Protein AF-A0A971YC93-F1 (afdb_monomer)

Structure (mmCIF, N/CA/C/O backbone):
data_AF-A0A971YC93-F1
#
_entry.id   AF-A0A971YC93-F1
#
loop_
_atom_site.group_PDB
_atom_site.id
_atom_site.type_symbol
_atom_site.label_atom_id
_atom_site.label_alt_id
_atom_site.label_comp_id
_atom_site.label_asym_id
_atom_site.label_entity_id
_atom_site.label_seq_id
_atom_site.pdbx_PDB_ins_code
_atom_site.Cartn_x
_atom_site.Cartn_y
_atom_site.Cartn_z
_atom_site.occupancy
_atom_site.B_iso_or_equiv
_atom_site.auth_seq_id
_atom_site.auth_comp_id
_atom_site.auth_asym_id
_atom_site.auth_atom_id
_atom_site.pdbx_PDB_model_num
ATOM 1 N N . MET A 1 1 ? 23.659 12.198 -10.833 1.00 63.03 1 MET A N 1
ATOM 2 C CA . MET A 1 1 ? 22.897 13.446 -10.732 1.00 63.03 1 MET A CA 1
ATOM 3 C C . MET A 1 1 ? 23.448 14.436 -11.741 1.00 63.03 1 MET A C 1
ATOM 5 O O . MET A 1 1 ? 24.586 14.872 -11.597 1.00 63.03 1 MET A O 1
ATOM 9 N N . LEU A 1 2 ? 22.705 14.685 -12.816 1.00 71.25 2 LEU A N 1
ATOM 10 C CA . LEU A 1 2 ? 22.890 15.793 -13.747 1.00 71.25 2 LEU A CA 1
ATOM 11 C C . LEU A 1 2 ? 22.783 17.127 -12.996 1.00 71.25 2 LEU A C 1
ATOM 13 O O . LEU A 1 2 ? 22.247 17.230 -11.896 1.00 71.25 2 LEU A O 1
ATOM 17 N N . HIS A 1 3 ? 23.350 18.175 -13.569 1.00 68.88 3 HIS 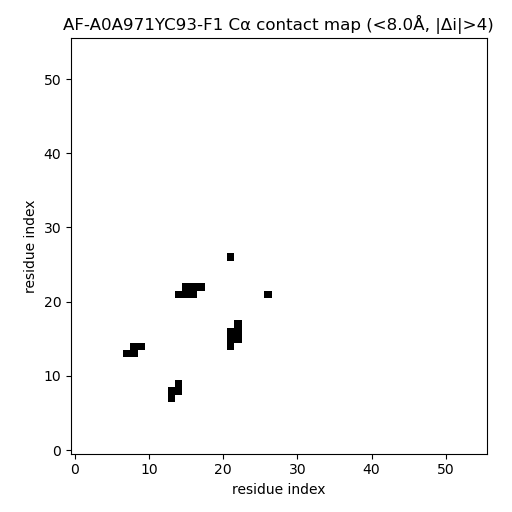A N 1
ATOM 18 C CA . HIS A 1 3 ? 23.299 19.487 -12.945 1.00 68.88 3 HIS A CA 1
ATOM 19 C C . 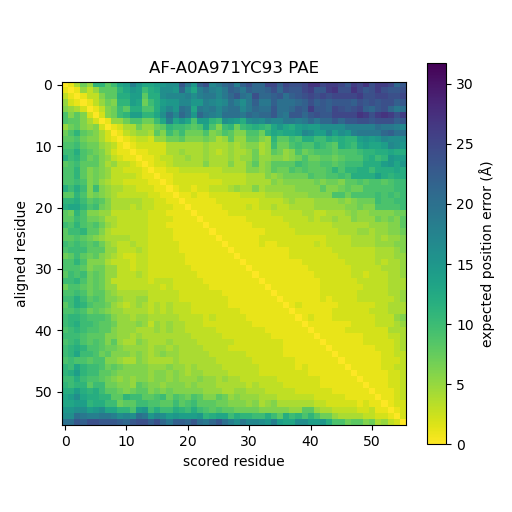HIS A 1 3 ? 21.863 20.040 -13.018 1.00 68.88 3 HIS A C 1
ATOM 21 O O . HIS A 1 3 ? 21.325 20.181 -14.113 1.00 68.88 3 HIS A O 1
ATOM 27 N N . GLY A 1 4 ? 21.250 20.341 -11.867 1.00 73.75 4 GLY A N 1
ATOM 28 C CA . GLY A 1 4 ? 19.903 20.924 -11.775 1.00 73.75 4 GLY A CA 1
ATOM 29 C C . GLY A 1 4 ? 18.771 19.969 -11.378 1.00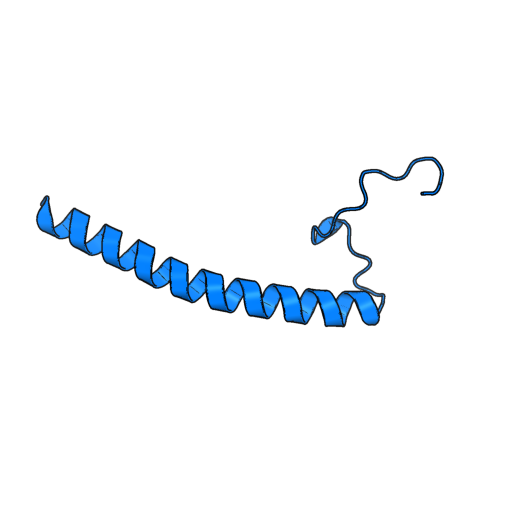 73.75 4 GLY A C 1
ATOM 30 O O . GLY A 1 4 ? 17.633 20.416 -11.269 1.00 73.75 4 GLY A O 1
ATOM 31 N N . GLU A 1 5 ? 19.044 18.686 -11.126 1.00 71.94 5 GLU A N 1
ATOM 32 C CA . GLU A 1 5 ? 18.029 17.779 -10.566 1.00 71.94 5 GLU A CA 1
ATOM 33 C C . GLU A 1 5 ? 17.820 18.024 -9.063 1.00 71.94 5 GLU A C 1
ATOM 35 O O . GLU A 1 5 ? 18.768 18.187 -8.290 1.00 71.94 5 GLU A O 1
ATOM 40 N N . THR A 1 6 ? 16.551 18.058 -8.652 1.00 71.06 6 THR A N 1
ATOM 41 C CA . THR A 1 6 ? 1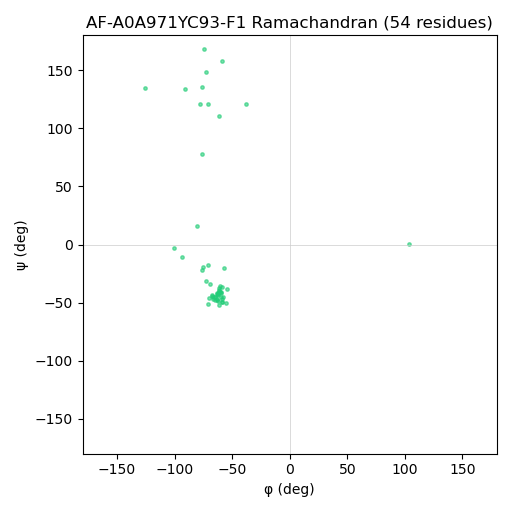6.136 18.009 -7.247 1.00 71.06 6 THR A CA 1
ATOM 42 C C . THR A 1 6 ? 16.286 16.588 -6.692 1.00 71.06 6 THR A C 1
ATOM 44 O O . THR A 1 6 ? 16.512 15.643 -7.444 1.00 71.06 6 THR A O 1
ATOM 47 N N . VAL A 1 7 ? 16.180 16.441 -5.363 1.00 67.62 7 VAL A N 1
ATOM 48 C CA . VAL A 1 7 ? 16.282 15.164 -4.627 1.00 67.62 7 VAL A CA 1
ATOM 49 C C . VAL A 1 7 ? 15.626 14.014 -5.400 1.00 67.62 7 VAL A C 1
ATOM 51 O O . VAL A 1 7 ? 14.432 14.059 -5.678 1.00 67.62 7 VAL A O 1
ATOM 54 N N . GLN A 1 8 ? 16.409 12.978 -5.720 1.00 72.06 8 GLN A N 1
ATOM 55 C CA . GLN A 1 8 ? 15.894 11.726 -6.276 1.00 72.06 8 GLN A CA 1
ATOM 56 C C . GLN A 1 8 ? 14.945 11.106 -5.247 1.00 72.06 8 GLN A C 1
ATOM 58 O O . GLN A 1 8 ? 15.361 10.710 -4.157 1.00 72.06 8 GLN A O 1
ATOM 63 N N . SER A 1 9 ? 13.660 11.098 -5.581 1.00 75.38 9 SER A N 1
ATOM 64 C CA . SER A 1 9 ? 12.568 10.823 -4.659 1.00 75.38 9 SER A CA 1
ATOM 65 C C . SER A 1 9 ? 11.707 9.691 -5.223 1.00 75.38 9 SER A C 1
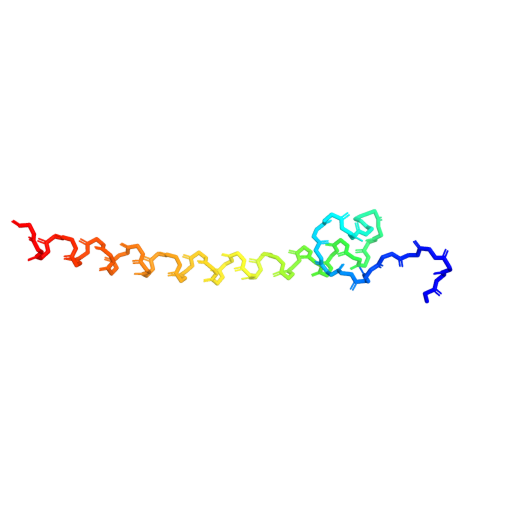ATOM 67 O O . SER A 1 9 ? 11.379 9.708 -6.407 1.00 75.38 9 SER A O 1
ATOM 69 N N . PRO A 1 10 ? 11.317 8.699 -4.401 1.00 77.06 10 PRO A N 1
ATOM 70 C CA . PRO A 1 10 ? 10.398 7.640 -4.811 1.00 77.06 10 PRO A CA 1
ATOM 71 C C . PRO A 1 10 ? 8.931 8.095 -4.752 1.00 77.06 10 PRO A C 1
ATOM 73 O O . PRO A 1 10 ? 8.030 7.253 -4.691 1.00 77.06 10 PRO A O 1
ATOM 76 N N . LEU A 1 11 ? 8.675 9.406 -4.668 1.00 84.12 11 LEU A N 1
ATOM 77 C CA .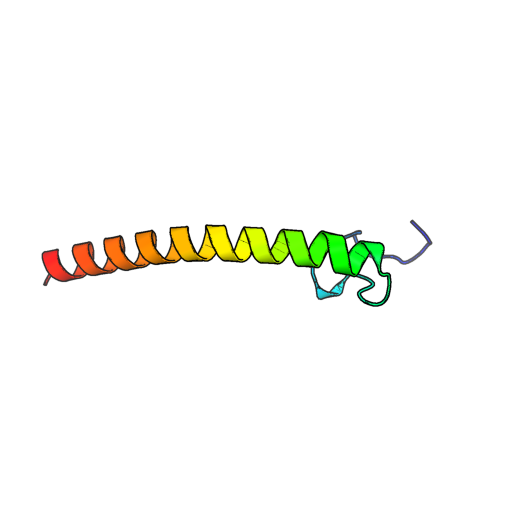 LEU A 1 11 ? 7.321 9.935 -4.646 1.00 84.12 11 LEU A CA 1
ATOM 78 C C . LEU A 1 11 ? 6.691 9.825 -6.039 1.00 84.12 11 LEU A C 1
ATOM 80 O O . LEU A 1 11 ? 7.386 9.967 -7.046 1.00 84.12 11 LEU A O 1
ATOM 84 N N . PRO A 1 12 ? 5.364 9.632 -6.115 1.00 81.88 12 PRO A N 1
ATOM 85 C CA . PRO A 1 12 ? 4.689 9.414 -7.385 1.00 81.88 12 PRO A CA 1
ATOM 86 C C . PRO A 1 12 ? 4.943 10.500 -8.433 1.00 81.88 12 PRO A C 1
ATOM 88 O O . PRO A 1 12 ? 5.091 10.185 -9.604 1.00 81.88 12 PRO A O 1
ATOM 91 N N . GLN A 1 13 ? 5.016 11.772 -8.046 1.00 84.88 13 GLN A N 1
ATOM 92 C CA . GLN A 1 13 ? 5.219 12.870 -8.999 1.00 84.88 13 GLN A CA 1
ATOM 93 C C . GLN A 1 13 ? 6.624 12.923 -9.619 1.00 84.88 13 GLN A C 1
ATOM 95 O O . GLN A 1 13 ? 6.797 13.560 -10.654 1.00 84.88 13 GLN A O 1
ATOM 100 N N . ASP A 1 14 ? 7.601 12.252 -9.008 1.00 83.50 14 ASP A N 1
ATOM 101 C CA . ASP A 1 14 ? 9.008 12.293 -9.420 1.00 83.50 14 ASP A CA 1
ATOM 102 C C . ASP A 1 14 ? 9.408 11.054 -10.247 1.00 83.50 14 ASP A C 1
ATOM 104 O O . ASP A 1 14 ? 10.541 10.951 -10.718 1.00 83.50 14 ASP A O 1
ATOM 108 N N . LEU A 1 15 ? 8.482 10.103 -10.433 1.00 85.38 15 LEU A N 1
ATOM 109 C CA . LEU A 1 15 ? 8.740 8.826 -11.091 1.00 85.38 15 LEU A CA 1
ATOM 110 C C . LEU A 1 15 ? 8.473 8.880 -12.604 1.00 85.38 15 LEU A C 1
ATOM 112 O O . LEU A 1 15 ? 7.404 9.327 -13.034 1.00 85.38 15 LEU A O 1
ATOM 116 N N . PRO A 1 16 ? 9.390 8.356 -13.439 1.00 88.50 16 PRO A N 1
ATOM 117 C CA . PRO A 1 16 ? 9.186 8.250 -14.875 1.00 88.50 16 PRO A CA 1
ATOM 118 C C . PRO A 1 16 ? 8.238 7.087 -15.199 1.00 88.50 16 PRO A C 1
ATOM 120 O O . PRO A 1 16 ? 8.653 6.015 -15.631 1.00 88.50 16 PRO A O 1
ATOM 123 N N . TRP A 1 17 ? 6.935 7.295 -15.000 1.00 85.38 17 TRP 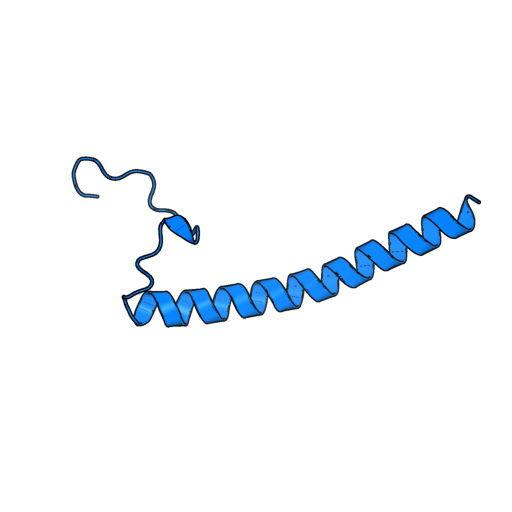A N 1
ATOM 124 C CA . TRP A 1 17 ? 5.883 6.274 -15.151 1.00 85.38 17 TRP A CA 1
ATOM 125 C C . TRP A 1 17 ? 5.807 5.607 -16.526 1.00 85.38 17 TRP A C 1
ATOM 127 O O . TRP A 1 17 ? 5.235 4.530 -16.659 1.00 85.38 17 TRP A O 1
ATOM 137 N N . TRP A 1 18 ? 6.365 6.241 -17.556 1.00 88.88 18 TRP A N 1
ATOM 138 C CA . TRP A 1 18 ? 6.453 5.660 -18.894 1.00 88.88 18 TRP A CA 1
ATOM 139 C C . TRP A 1 18 ? 7.543 4.586 -19.005 1.00 88.88 18 TRP A C 1
ATOM 141 O O . TRP A 1 18 ? 7.511 3.791 -19.944 1.00 88.88 18 TRP A O 1
ATOM 151 N N . GLN A 1 19 ? 8.514 4.558 -18.086 1.00 93.62 19 GLN A N 1
ATOM 152 C CA . GLN A 1 19 ? 9.545 3.527 -18.048 1.00 93.62 19 GLN A CA 1
ATOM 153 C C . GLN A 1 19 ? 8.962 2.241 -17.434 1.00 93.62 19 GLN A C 1
ATOM 155 O O . GLN A 1 19 ? 8.499 2.271 -16.288 1.00 93.62 19 GLN A O 1
ATOM 160 N N . PRO A 1 20 ? 8.964 1.105 -18.163 1.00 94.31 20 PRO A N 1
ATOM 161 C CA . PRO A 1 20 ? 8.285 -0.116 -17.721 1.00 94.31 20 PRO A CA 1
ATOM 162 C C . PRO A 1 20 ? 8.777 -0.659 -16.375 1.00 94.31 20 PRO A C 1
ATOM 164 O O . PRO A 1 20 ? 7.985 -1.148 -15.574 1.00 94.31 20 PRO A O 1
ATOM 167 N N . ASP A 1 21 ? 10.075 -0.557 -16.111 1.00 93.56 21 ASP A N 1
ATOM 168 C CA . ASP A 1 21 ? 10.709 -0.989 -14.868 1.00 93.56 21 ASP A CA 1
ATOM 169 C C . ASP A 1 21 ? 10.191 -0.203 -13.653 1.00 93.56 21 ASP A C 1
ATOM 171 O O . ASP A 1 21 ? 9.840 -0.803 -12.634 1.00 93.56 21 ASP A O 1
ATOM 175 N N . HIS A 1 22 ? 10.035 1.116 -13.791 1.00 90.50 22 HIS A N 1
ATOM 176 C CA . HIS A 1 22 ? 9.478 1.967 -12.742 1.00 90.50 22 HIS A CA 1
ATOM 177 C C . HIS A 1 22 ? 7.982 1.694 -12.552 1.00 90.50 22 HIS A C 1
ATOM 179 O O . HIS A 1 22 ? 7.530 1.503 -11.422 1.00 90.50 22 HIS A O 1
ATOM 185 N N . ALA A 1 23 ? 7.219 1.605 -13.644 1.00 92.12 23 ALA A N 1
ATOM 186 C CA . ALA A 1 23 ? 5.782 1.350 -13.586 1.00 92.12 23 ALA A CA 1
ATOM 187 C C . ALA A 1 23 ? 5.450 0.032 -12.864 1.00 92.12 23 ALA A C 1
ATOM 189 O O . ALA A 1 23 ? 4.568 0.002 -12.003 1.00 92.12 23 ALA A O 1
ATOM 190 N N . ILE A 1 24 ? 6.176 -1.047 -13.176 1.00 94.94 24 ILE A N 1
ATOM 191 C CA . ILE A 1 24 ? 5.941 -2.365 -12.574 1.00 94.94 24 ILE A CA 1
ATOM 192 C C . ILE A 1 24 ? 6.382 -2.373 -11.109 1.00 94.94 24 ILE A C 1
ATOM 194 O O . ILE A 1 24 ? 5.598 -2.763 -10.241 1.00 94.94 24 ILE A O 1
ATOM 198 N N . PHE A 1 25 ? 7.610 -1.934 -10.815 1.00 93.62 25 PHE A N 1
ATOM 199 C CA . PHE A 1 25 ? 8.140 -1.983 -9.453 1.00 93.62 25 PHE A CA 1
ATOM 200 C C . PHE A 1 25 ? 7.297 -1.140 -8.487 1.00 93.62 25 PHE A C 1
ATOM 202 O O . PHE A 1 25 ? 6.828 -1.648 -7.465 1.00 93.62 25 PHE A O 1
ATOM 209 N N . PHE A 1 26 ? 7.050 0.128 -8.829 1.00 93.56 26 PHE A N 1
ATOM 210 C CA . PHE A 1 26 ? 6.295 1.030 -7.961 1.00 93.56 26 PHE A CA 1
ATOM 211 C C . PHE A 1 26 ? 4.802 0.706 -7.935 1.00 93.56 26 PHE A C 1
ATOM 213 O O . PHE A 1 26 ? 4.180 0.844 -6.884 1.00 93.56 26 PHE A O 1
ATOM 220 N N . GLY A 1 27 ? 4.233 0.191 -9.029 1.00 93.00 27 GLY A N 1
ATOM 221 C CA . GLY A 1 27 ? 2.855 -0.298 -9.042 1.00 93.00 27 GLY A CA 1
ATOM 222 C C . GLY A 1 27 ? 2.629 -1.420 -8.025 1.00 93.00 27 GLY A C 1
ATOM 223 O O . GLY A 1 27 ? 1.713 -1.340 -7.203 1.00 93.00 27 GLY A O 1
ATOM 224 N N . VAL A 1 28 ? 3.502 -2.433 -8.017 1.00 96.62 28 VAL A N 1
ATOM 225 C CA . VAL A 1 28 ? 3.427 -3.533 -7.041 1.00 96.62 28 VAL A CA 1
ATOM 226 C C . VAL A 1 28 ? 3.684 -3.026 -5.622 1.00 96.62 28 VAL A C 1
ATOM 228 O O . VAL A 1 28 ? 2.921 -3.355 -4.711 1.00 96.62 28 VAL A O 1
ATOM 231 N N . LEU A 1 29 ? 4.711 -2.191 -5.427 1.00 94.44 29 LEU A N 1
ATOM 232 C CA . LEU A 1 29 ? 5.023 -1.605 -4.122 1.00 94.44 29 LEU A CA 1
ATOM 233 C C . LEU A 1 29 ? 3.813 -0.866 -3.537 1.00 94.44 29 LEU A C 1
ATOM 235 O O . LEU A 1 29 ? 3.427 -1.110 -2.394 1.00 94.44 29 LEU A O 1
ATOM 239 N N . TYR A 1 30 ? 3.186 0.011 -4.318 1.00 93.31 30 TYR A N 1
ATOM 240 C CA . TYR A 1 30 ? 2.050 0.802 -3.856 1.00 93.31 30 TYR A CA 1
ATOM 241 C C . TYR A 1 30 ? 0.804 -0.052 -3.617 1.00 93.31 30 TYR A C 1
ATOM 243 O O . TYR A 1 30 ? 0.083 0.204 -2.653 1.00 93.31 30 TYR A O 1
ATOM 251 N N . ALA A 1 31 ? 0.577 -1.106 -4.406 1.00 97.50 31 ALA A N 1
ATOM 252 C CA . ALA A 1 31 ? -0.504 -2.057 -4.150 1.00 97.50 31 ALA A CA 1
ATOM 253 C C . ALA A 1 31 ? -0.328 -2.785 -2.803 1.00 97.50 31 ALA A C 1
ATOM 255 O O . ALA A 1 31 ? -1.287 -2.932 -2.038 1.00 97.50 31 ALA A O 1
ATOM 256 N N . VAL A 1 32 ? 0.901 -3.193 -2.471 1.00 98.19 32 VAL A N 1
ATOM 257 C CA . VAL A 1 32 ? 1.217 -3.818 -1.177 1.00 98.19 32 VAL A CA 1
ATOM 258 C C . VAL A 1 32 ? 1.038 -2.822 -0.031 1.00 98.19 32 VAL A C 1
ATOM 260 O O . VAL A 1 32 ? 0.377 -3.144 0.959 1.00 98.19 32 VAL A O 1
ATOM 263 N N . LEU A 1 33 ? 1.559 -1.600 -0.170 1.00 97.25 33 LEU A N 1
ATOM 264 C CA . LEU A 1 33 ? 1.399 -0.552 0.843 1.00 97.25 33 LEU A CA 1
ATOM 265 C C . LEU A 1 33 ? -0.073 -0.203 1.076 1.00 97.25 33 LEU A C 1
ATOM 267 O O . LEU A 1 33 ? -0.489 -0.069 2.224 1.00 97.25 33 LEU A O 1
ATOM 271 N N . PHE A 1 34 ? -0.875 -0.119 0.014 1.00 97.50 34 PHE A N 1
ATOM 272 C CA . PHE A 1 34 ? -2.315 0.094 0.123 1.00 97.50 34 PHE A CA 1
ATOM 273 C C . PHE A 1 34 ? -3.010 -1.068 0.843 1.00 97.50 34 PHE A C 1
ATOM 275 O O . PHE A 1 34 ? -3.855 -0.848 1.710 1.00 97.50 34 PHE A O 1
ATOM 282 N N . SER A 1 35 ? -2.619 -2.307 0.544 1.00 98.44 35 SER A N 1
ATOM 283 C CA . SER A 1 35 ? -3.186 -3.498 1.186 1.00 98.44 35 SER A CA 1
ATOM 284 C C . SER A 1 35 ? -2.916 -3.500 2.692 1.00 98.44 35 SER A C 1
ATOM 286 O O . SER A 1 35 ? -3.843 -3.629 3.490 1.00 98.44 35 SER A O 1
ATOM 288 N N . ILE A 1 36 ? -1.667 -3.263 3.097 1.00 98.31 36 ILE A N 1
ATOM 289 C CA . ILE A 1 36 ? -1.288 -3.197 4.515 1.00 98.31 36 ILE A CA 1
ATOM 290 C C . ILE A 1 36 ? -1.933 -1.980 5.192 1.00 98.31 36 ILE A C 1
ATOM 292 O O . ILE A 1 36 ? -2.502 -2.102 6.277 1.00 98.31 36 ILE A O 1
ATOM 296 N N . GLY A 1 37 ? -1.886 -0.817 4.540 1.00 98.31 37 GLY A N 1
ATOM 297 C CA . GLY A 1 37 ? -2.462 0.426 5.044 1.00 98.31 37 GLY A CA 1
ATOM 298 C C . GLY A 1 37 ? -3.975 0.344 5.237 1.00 98.31 37 GLY A C 1
ATOM 299 O O . GLY A 1 37 ? -4.483 0.848 6.234 1.00 98.31 37 GLY A O 1
ATOM 300 N N . SER A 1 38 ? -4.695 -0.345 4.348 1.00 98.50 38 SER A N 1
ATOM 301 C CA . SER A 1 38 ? -6.136 -0.574 4.498 1.00 98.50 38 SER A CA 1
ATOM 302 C C . SER A 1 38 ? -6.445 -1.488 5.686 1.00 98.50 38 SER A C 1
ATOM 304 O O . SER A 1 38 ? -7.307 -1.151 6.496 1.00 98.50 38 SER A O 1
ATOM 306 N N . GLY A 1 39 ? -5.691 -2.579 5.863 1.00 98.12 39 GLY A N 1
ATOM 307 C CA . GLY A 1 39 ? -5.818 -3.455 7.031 1.00 98.12 39 GLY A CA 1
ATOM 308 C C . GLY A 1 39 ? -5.574 -2.707 8.344 1.00 98.12 39 GLY A C 1
ATOM 309 O O . GLY A 1 39 ? -6.390 -2.779 9.263 1.00 98.12 39 GLY A O 1
ATOM 310 N N . LEU A 1 40 ? -4.498 -1.917 8.407 1.00 98.56 40 LEU A N 1
ATOM 311 C CA . LEU A 1 40 ? -4.201 -1.068 9.561 1.00 98.56 40 LEU A CA 1
ATOM 312 C C . LEU A 1 40 ? -5.292 -0.009 9.786 1.00 98.56 40 LEU A C 1
ATOM 314 O O . LEU A 1 40 ? -5.734 0.191 10.917 1.00 98.56 40 LEU A O 1
ATOM 318 N N . GLY A 1 41 ? -5.758 0.637 8.717 1.00 98.38 41 GLY A N 1
ATOM 319 C CA . GLY A 1 41 ? -6.807 1.652 8.764 1.00 98.38 41 GLY A CA 1
ATOM 320 C C . GLY A 1 41 ? -8.116 1.111 9.335 1.00 98.38 41 GLY A C 1
ATOM 321 O O . GLY A 1 41 ? -8.721 1.758 10.186 1.00 98.38 41 GLY A O 1
ATOM 322 N N . VAL A 1 42 ? -8.518 -0.104 8.950 1.00 98.38 42 VAL A N 1
ATOM 323 C CA . VAL A 1 42 ? -9.702 -0.774 9.513 1.00 98.38 42 VAL A CA 1
ATOM 324 C C . VAL A 1 42 ? -9.562 -0.969 11.022 1.00 98.38 42 VAL A C 1
ATOM 326 O O . VAL A 1 42 ? -10.500 -0.672 11.763 1.00 98.38 42 VAL A O 1
ATOM 329 N N . VAL A 1 43 ? -8.399 -1.431 11.490 1.00 98.12 43 VAL A N 1
ATOM 330 C CA . VAL A 1 43 ? -8.153 -1.639 12.925 1.00 98.12 43 VAL A CA 1
ATOM 331 C C . VAL A 1 43 ? -8.213 -0.314 13.682 1.00 98.12 43 VAL A C 1
ATOM 333 O O . VAL A 1 43 ? -8.930 -0.224 14.675 1.00 98.12 43 VAL A O 1
ATOM 336 N N . ILE A 1 44 ? -7.543 0.729 13.183 1.00 98.38 44 ILE A N 1
ATOM 337 C CA . ILE A 1 44 ? -7.558 2.063 13.802 1.00 98.38 44 ILE A CA 1
ATOM 338 C C . ILE A 1 44 ? -8.987 2.605 13.894 1.00 98.38 44 ILE A C 1
ATOM 340 O O . ILE A 1 44 ? -9.416 3.030 14.967 1.00 98.38 44 ILE A O 1
ATOM 344 N N . LEU A 1 45 ? -9.744 2.569 12.794 1.00 98.25 45 LEU A N 1
ATOM 345 C CA . LEU A 1 45 ? -11.122 3.064 12.763 1.00 98.25 45 LEU A CA 1
ATOM 346 C C . LEU A 1 45 ? -12.024 2.295 13.732 1.00 98.25 45 LEU A C 1
ATOM 348 O O . LEU A 1 45 ? -12.846 2.904 14.419 1.00 98.25 45 LEU A O 1
ATOM 352 N N 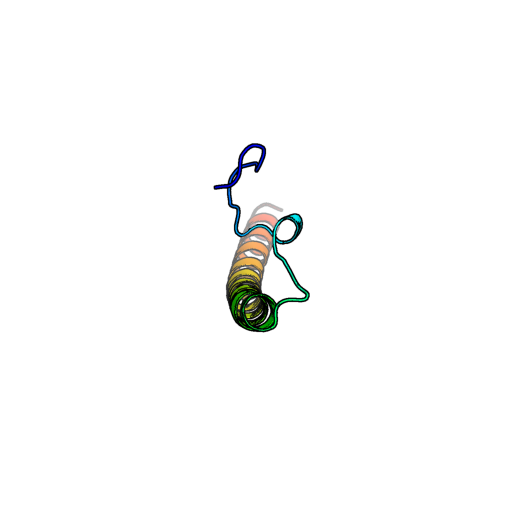. LYS A 1 46 ? -11.851 0.974 13.826 1.00 97.75 46 LYS A N 1
ATOM 353 C CA . LYS A 1 46 ? -12.605 0.143 14.764 1.00 97.75 46 LYS A CA 1
ATOM 354 C C . LYS A 1 46 ? -12.273 0.493 16.215 1.00 97.75 46 LYS A C 1
ATOM 356 O O . LYS A 1 46 ? -13.193 0.743 16.989 1.00 97.75 46 LYS A O 1
ATOM 361 N N . SER A 1 47 ? -10.991 0.608 16.560 1.00 97.81 47 SER A N 1
ATOM 362 C CA . SER A 1 47 ? -10.559 0.998 17.909 1.00 97.81 47 SER A CA 1
ATOM 363 C C . SER A 1 47 ? -11.055 2.393 18.305 1.00 97.81 47 SER A C 1
ATOM 365 O O . SER A 1 47 ? -11.486 2.597 19.440 1.00 97.81 47 SER A O 1
ATOM 367 N N . LEU A 1 48 ? -11.052 3.351 17.372 1.00 97.81 48 LEU A N 1
ATOM 368 C CA . LEU A 1 48 ? -11.617 4.684 17.600 1.00 97.81 48 LEU A CA 1
ATOM 369 C C . LEU A 1 48 ? -13.131 4.624 17.824 1.00 97.81 48 LEU A C 1
ATOM 371 O O . LEU A 1 48 ? -13.637 5.251 18.753 1.00 97.81 48 LEU A O 1
ATOM 375 N N . SER A 1 49 ? -13.853 3.855 17.006 1.00 97.44 49 SER A N 1
ATOM 376 C CA . SER A 1 49 ? -15.304 3.699 17.138 1.00 97.44 49 SER A CA 1
ATOM 377 C C . SER A 1 49 ? -15.702 3.062 18.471 1.00 97.44 49 SER A C 1
ATOM 379 O O . SER A 1 49 ? -16.647 3.538 19.102 1.00 97.44 49 SER A O 1
ATOM 381 N N . GLU A 1 50 ? -14.977 2.034 18.917 1.00 97.25 50 GLU A N 1
ATOM 382 C CA . GLU A 1 50 ? -15.187 1.390 20.220 1.00 97.25 50 GLU A CA 1
ATOM 383 C C . GLU A 1 50 ? -14.921 2.373 21.368 1.00 97.25 50 GLU A C 1
ATOM 385 O O . GLU A 1 50 ? -15.781 2.556 22.226 1.00 97.25 50 GLU A O 1
ATOM 390 N N . THR A 1 51 ? -13.803 3.105 21.311 1.00 97.00 51 THR A N 1
ATOM 391 C CA . THR A 1 51 ? -13.449 4.121 22.320 1.00 97.00 51 THR A CA 1
ATOM 392 C C . THR A 1 51 ? -14.502 5.230 22.418 1.00 97.00 51 THR A C 1
ATOM 394 O O . THR A 1 51 ? -14.827 5.684 23.513 1.00 97.00 51 THR A O 1
ATOM 397 N N . ILE A 1 52 ? -15.036 5.691 21.281 1.00 96.75 52 ILE A N 1
ATOM 398 C CA . ILE A 1 52 ? -16.081 6.725 21.254 1.00 96.75 52 ILE A CA 1
ATOM 399 C C . ILE A 1 52 ? -17.388 6.183 21.840 1.00 96.75 52 ILE A C 1
ATOM 401 O O . ILE A 1 52 ? -18.013 6.875 22.639 1.00 96.75 52 ILE A O 1
ATOM 405 N N . LYS A 1 53 ? -17.786 4.956 21.478 1.00 95.38 53 LYS A N 1
ATOM 406 C CA . LYS A 1 53 ? -18.990 4.312 22.027 1.00 95.38 53 LYS A CA 1
ATOM 407 C C . LYS A 1 53 ? -18.925 4.123 23.536 1.00 95.38 53 LYS A C 1
ATOM 409 O O . LYS A 1 53 ? -19.955 4.216 24.179 1.00 95.38 53 LYS A O 1
ATOM 414 N N . GLU A 1 54 ? -17.751 3.829 24.079 1.00 93.50 54 GLU A N 1
ATOM 415 C CA . GLU A 1 54 ? -17.578 3.606 25.516 1.00 93.50 54 GLU A CA 1
ATOM 416 C C . GLU A 1 54 ? -17.590 4.911 26.331 1.00 93.50 54 GLU A C 1
ATOM 418 O O . GLU A 1 54 ? -17.865 4.894 27.528 1.00 93.50 54 GLU A O 1
ATOM 423 N N . ARG A 1 55 ? -17.301 6.054 25.695 1.00 84.69 55 ARG A N 1
ATOM 424 C CA . ARG A 1 55 ? -17.301 7.377 26.343 1.00 84.69 55 ARG A CA 1
ATOM 425 C C . ARG A 1 55 ? -18.620 8.151 26.224 1.00 84.69 55 ARG A C 1
ATOM 427 O O . ARG A 1 55 ? -18.731 9.193 26.869 1.00 8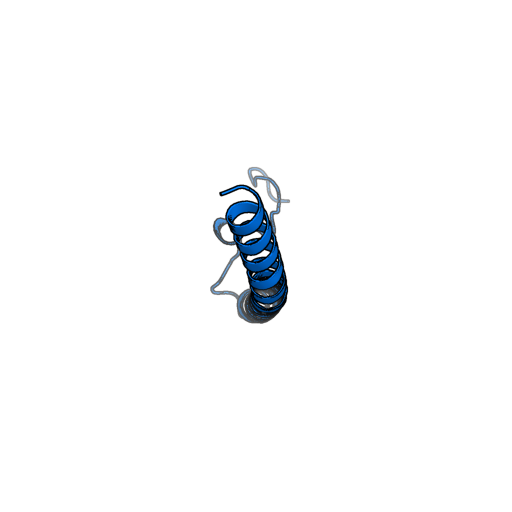4.69 55 ARG A O 1
ATOM 434 N N . LEU A 1 56 ? -19.553 7.692 25.392 1.00 72.81 56 LEU A N 1
ATOM 435 C CA . LEU A 1 56 ? -20.897 8.259 25.208 1.00 72.81 56 LEU A CA 1
ATOM 436 C C . LEU A 1 56 ? -21.913 7.531 26.088 1.00 72.81 56 LEU A C 1
ATOM 438 O O . LEU A 1 56 ? -22.758 8.238 26.678 1.00 72.81 56 LEU A O 1
#

pLDDT: mean 89.62, std 10.19, range [63.03, 98.56]

Solvent-accessible surface area (backbone atoms only — not comparable to full-atom values): 3485 Å² total; per-residue (Å²): 133,69,94,86,70,72,84,92,51,96,48,80,92,69,50,63,64,87,41,66,71,53,36,52,54,52,50,53,51,50,53,51,51,48,53,55,48,50,57,51,48,52,52,52,53,49,54,49,52,52,55,51,62,75,74,108

Sequence (56 aa):
MLHGETVQSPLPQDLPWWQPDHAIFFGVLYAVLFSIGSGLGVVILKSLSETIKERL

Secondary structure (DSSP, 8-state):
--TT------SGGGS-TTSHHHHHHHHHHHHHHHHHHHHHHHHHHHHHHHHHHHH-

Mean predicted aligned error: 6.53 Å

Foldseek 3Di:
DPPPDDPPDLDPVNFPCVPPVNVVVVVVVVVVVCVVVVVVVVVVVVVVVVVVVVVD

Radius of gyration: 18.65 Å; Cα contacts (8 Å, |Δi|>4): 11; chains: 1; bounding box: 44×25×45 Å